Protein AF-A0AAW5C579-F1 (afdb_monomer)

Solvent-accessible surface area (backbone atoms only — not comparable to full-atom values): 4628 Å² total; per-residue (Å²): 130,82,61,63,38,79,48,77,45,79,47,76,56,94,75,39,43,29,35,44,38,37,37,31,46,47,68,54,45,55,36,51,76,72,72,45,89,71,89,60,81,66,49,74,47,84,45,68,60,84,82,76,30,47,65,78,47,76,49,74,43,63,56,99,68,41,79,77,46,78,48,76,41,64,104

Structure (mmCIF, N/CA/C/O backbone):
data_AF-A0AAW5C579-F1
#
_entry.id   AF-A0AAW5C579-F1
#
loop_
_atom_site.group_PDB
_atom_site.id
_atom_site.type_symbol
_atom_site.label_atom_id
_atom_site.label_alt_id
_atom_site.label_comp_id
_atom_site.label_asym_id
_atom_site.label_entity_id
_atom_site.label_seq_id
_atom_site.pdbx_PDB_ins_code
_atom_site.Cartn_x
_atom_site.Cartn_y
_atom_site.Cartn_z
_atom_site.occupancy
_atom_site.B_iso_or_equiv
_atom_site.auth_seq_id
_atom_site.auth_comp_id
_atom_site.auth_asym_id
_atom_site.auth_atom_id
_atom_site.pdbx_PDB_model_num
ATOM 1 N N . MET A 1 1 ? 0.203 -2.946 -20.644 1.00 54.62 1 MET A N 1
ATOM 2 C CA . MET A 1 1 ? 0.254 -2.304 -19.314 1.00 54.62 1 MET A CA 1
ATOM 3 C C . MET A 1 1 ? 1.542 -2.726 -18.626 1.00 54.62 1 MET A C 1
ATOM 5 O O . MET A 1 1 ? 1.794 -3.928 -18.544 1.00 54.62 1 MET A O 1
ATOM 9 N N . SER A 1 2 ? 2.382 -1.771 -18.215 1.00 60.22 2 SER A N 1
ATOM 10 C CA . SER A 1 2 ? 3.564 -2.069 -17.400 1.00 60.22 2 SER A CA 1
ATOM 11 C C . SER A 1 2 ? 3.096 -2.700 -16.098 1.00 60.22 2 SER A C 1
ATOM 13 O O . SER A 1 2 ? 2.181 -2.206 -15.446 1.00 60.22 2 SER A O 1
ATOM 15 N N . LYS A 1 3 ? 3.668 -3.847 -15.748 1.00 67.56 3 LYS A N 1
ATOM 16 C CA . LYS A 1 3 ? 3.277 -4.541 -14.530 1.00 67.56 3 LYS A CA 1
ATOM 17 C C . LYS A 1 3 ? 3.813 -3.752 -13.330 1.00 67.56 3 LYS A C 1
ATOM 19 O O . LYS A 1 3 ? 5.019 -3.552 -13.207 1.00 67.56 3 LYS A O 1
ATOM 24 N N . THR A 1 4 ? 2.898 -3.352 -12.464 1.00 74.69 4 THR A N 1
ATOM 25 C CA . THR A 1 4 ? 3.155 -2.654 -11.204 1.00 74.69 4 THR A CA 1
ATOM 26 C C . THR A 1 4 ? 3.432 -3.642 -10.072 1.00 74.69 4 THR A C 1
ATOM 28 O O . THR A 1 4 ? 2.855 -4.735 -10.059 1.00 74.69 4 THR A O 1
ATOM 31 N N . ALA A 1 5 ? 4.282 -3.257 -9.118 1.00 86.00 5 ALA A N 1
ATOM 32 C CA . ALA A 1 5 ? 4.393 -3.905 -7.816 1.00 86.00 5 ALA A CA 1
ATOM 33 C C . ALA A 1 5 ? 3.955 -2.939 -6.703 1.00 86.00 5 ALA A C 1
ATOM 35 O O . ALA A 1 5 ? 4.323 -1.765 -6.713 1.00 86.00 5 ALA A O 1
ATOM 3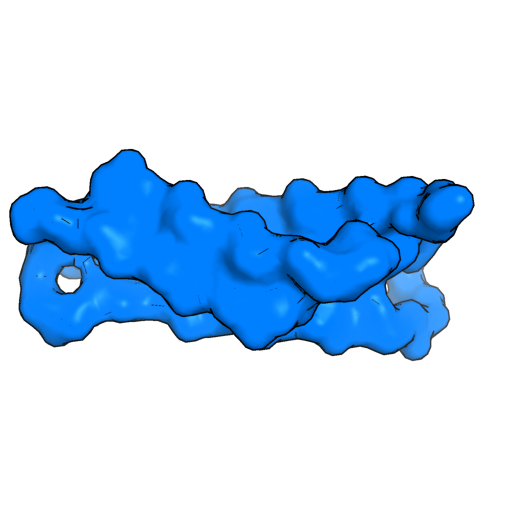6 N N . ILE A 1 6 ? 3.170 -3.454 -5.753 1.00 88.88 6 ILE A N 1
ATOM 37 C CA . ILE A 1 6 ? 2.793 -2.757 -4.521 1.00 88.88 6 ILE A CA 1
ATOM 38 C C . ILE A 1 6 ? 3.392 -3.550 -3.366 1.00 88.88 6 ILE A C 1
ATOM 40 O O . ILE A 1 6 ? 3.171 -4.758 -3.263 1.00 88.88 6 ILE A O 1
ATOM 44 N N . HIS A 1 7 ? 4.148 -2.872 -2.513 1.00 89.25 7 HIS A N 1
ATOM 45 C CA . HIS A 1 7 ? 4.717 -3.439 -1.302 1.00 89.25 7 HIS A CA 1
ATOM 46 C C . HIS A 1 7 ? 4.184 -2.676 -0.095 1.00 89.25 7 HIS A C 1
ATOM 48 O O . HIS A 1 7 ? 4.159 -1.450 -0.105 1.00 89.25 7 HIS A O 1
ATOM 54 N N . ILE A 1 8 ? 3.728 -3.397 0.926 1.00 90.31 8 ILE A N 1
ATOM 55 C CA . ILE A 1 8 ? 3.134 -2.808 2.125 1.00 90.31 8 ILE A CA 1
ATOM 56 C C . ILE A 1 8 ? 4.017 -3.189 3.302 1.00 90.31 8 ILE A C 1
ATOM 58 O O . ILE A 1 8 ? 4.181 -4.372 3.596 1.00 90.31 8 ILE A O 1
ATOM 62 N N . ILE A 1 9 ? 4.574 -2.179 3.959 1.00 89.56 9 ILE A N 1
ATOM 63 C CA . ILE A 1 9 ? 5.375 -2.334 5.168 1.00 89.56 9 ILE A CA 1
ATOM 64 C C . ILE A 1 9 ? 4.514 -1.866 6.331 1.00 89.56 9 ILE A C 1
ATOM 66 O O . ILE A 1 9 ? 4.089 -0.715 6.357 1.00 89.56 9 ILE A O 1
ATOM 70 N N . SER A 1 10 ? 4.249 -2.759 7.277 1.00 88.19 10 SER A N 1
ATOM 71 C CA . SER A 1 10 ? 3.590 -2.418 8.534 1.00 88.19 10 SER A CA 1
ATOM 72 C C . SER A 1 10 ? 4.631 -2.076 9.594 1.00 88.19 10 SER A C 1
ATOM 74 O O . SER A 1 10 ? 5.553 -2.862 9.822 1.00 88.19 10 SER A O 1
ATOM 76 N N . ASP A 1 11 ? 4.439 -0.957 10.276 1.00 83.94 11 ASP A N 1
ATOM 77 C CA . ASP A 1 11 ? 5.200 -0.550 11.449 1.00 83.94 11 ASP A CA 1
ATOM 78 C C . ASP A 1 11 ? 4.235 -0.329 12.620 1.00 83.94 11 ASP A C 1
ATOM 80 O O . ASP A 1 11 ? 3.477 0.642 12.671 1.00 83.94 11 ASP A O 1
ATOM 84 N N . SER A 1 12 ? 4.226 -1.272 13.559 1.00 75.12 12 SER A N 1
ATOM 85 C CA . SER A 1 12 ? 3.417 -1.172 14.768 1.00 75.12 12 SER A CA 1
ATOM 86 C C . SER A 1 12 ? 4.231 -0.484 15.864 1.00 75.12 12 SER A C 1
ATOM 88 O O . SER A 1 12 ? 4.994 -1.133 16.585 1.00 75.12 12 SER A O 1
ATOM 90 N N . HIS A 1 13 ? 4.042 0.824 16.037 1.00 67.00 13 HIS A N 1
ATOM 91 C CA . HIS A 1 13 ? 4.669 1.584 17.120 1.00 67.00 13 HIS A CA 1
ATOM 92 C C . HIS A 1 13 ? 3.611 2.031 18.138 1.00 67.00 13 HIS A C 1
ATOM 94 O O . HIS A 1 13 ? 2.671 2.753 17.816 1.00 67.00 13 HIS A O 1
ATOM 100 N N . GLN A 1 14 ? 3.775 1.615 19.400 1.00 64.50 14 GLN A N 1
ATOM 101 C CA . GLN A 1 14 ? 2.921 2.028 20.531 1.00 64.50 14 GLN A CA 1
ATOM 102 C C . GLN A 1 14 ? 1.411 1.758 20.335 1.00 64.50 14 GLN A C 1
ATOM 104 O O . GLN A 1 14 ? 0.573 2.527 20.801 1.00 64.50 14 GLN A O 1
ATOM 109 N N . GLY A 1 15 ? 1.052 0.669 19.646 1.00 63.53 15 GLY A N 1
ATOM 110 C CA . GLY A 1 15 ? -0.348 0.282 19.422 1.00 63.53 15 GLY A CA 1
ATOM 111 C C . GLY A 1 15 ? -1.064 1.059 18.313 1.00 63.53 15 GLY A C 1
ATOM 112 O O . GLY A 1 15 ? -2.261 0.861 18.131 1.00 63.53 15 GLY A O 1
ATOM 113 N N . LYS A 1 16 ? -0.349 1.915 17.572 1.00 67.75 16 LYS A N 1
ATOM 114 C CA . LYS A 1 16 ? -0.821 2.496 16.312 1.00 67.75 16 LYS A CA 1
ATOM 115 C C . LYS A 1 16 ? -0.170 1.742 15.159 1.00 67.75 16 LYS A C 1
ATOM 117 O O . LYS A 1 16 ? 1.054 1.771 15.025 1.00 67.75 16 LYS A O 1
ATOM 122 N N . ASP A 1 17 ? -0.986 1.081 14.349 1.00 80.88 17 ASP A N 1
ATOM 123 C CA . ASP A 1 17 ? -0.509 0.382 13.159 1.00 80.88 17 ASP A CA 1
ATOM 124 C C . ASP A 1 17 ? -0.311 1.410 12.040 1.00 80.88 17 ASP A C 1
ATOM 126 O O . ASP A 1 17 ? -1.275 1.980 11.529 1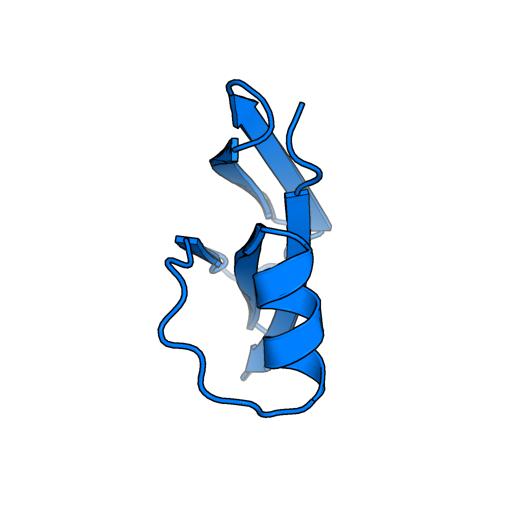.00 80.88 17 ASP A O 1
ATOM 130 N N . ARG A 1 18 ? 0.948 1.697 11.705 1.00 86.19 18 ARG A N 1
ATOM 131 C CA . ARG A 1 18 ? 1.334 2.579 10.598 1.00 86.19 18 ARG A CA 1
ATOM 132 C C . ARG A 1 18 ? 1.715 1.735 9.400 1.00 86.19 18 ARG A C 1
ATOM 134 O O . ARG A 1 18 ? 2.249 0.638 9.558 1.00 86.19 18 ARG A O 1
ATOM 141 N N . TYR A 1 19 ? 1.461 2.245 8.203 1.00 90.38 19 TYR A N 1
ATOM 142 C CA . TYR A 1 19 ? 1.750 1.504 6.984 1.00 90.38 19 TYR A CA 1
ATOM 143 C C . TYR A 1 19 ? 2.410 2.394 5.953 1.00 90.38 19 TYR A C 1
ATOM 145 O O . TYR A 1 19 ? 1.877 3.436 5.581 1.00 90.38 19 TYR A O 1
ATOM 153 N N . LEU A 1 20 ? 3.539 1.925 5.437 1.00 91.06 20 LEU A N 1
ATOM 154 C CA . LEU A 1 20 ? 4.182 2.500 4.273 1.00 91.06 20 LEU A CA 1
ATOM 155 C C . LEU A 1 20 ? 3.823 1.648 3.057 1.00 91.06 20 LEU A C 1
ATOM 157 O O . LEU A 1 20 ? 4.248 0.496 2.935 1.00 91.06 20 LEU A O 1
ATOM 161 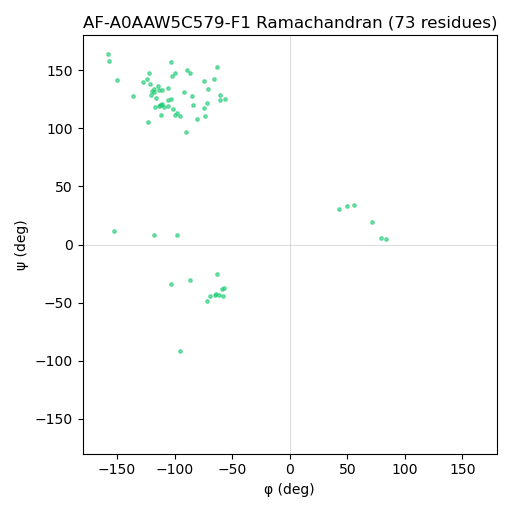N N . ILE A 1 21 ? 3.024 2.213 2.156 1.00 91.56 21 ILE A N 1
ATOM 162 C CA . ILE A 1 21 ? 2.645 1.572 0.897 1.00 91.56 21 ILE A CA 1
ATOM 163 C C . ILE A 1 21 ? 3.544 2.119 -0.199 1.00 91.56 21 ILE A C 1
ATOM 165 O O . ILE A 1 21 ? 3.453 3.291 -0.556 1.00 91.56 21 ILE A O 1
ATOM 169 N N . ILE A 1 22 ? 4.400 1.264 -0.743 1.00 90.75 22 ILE A N 1
ATOM 170 C CA . ILE A 1 22 ? 5.370 1.609 -1.776 1.00 90.75 22 ILE A CA 1
ATOM 171 C C . ILE A 1 22 ? 4.900 1.054 -3.117 1.00 90.75 22 ILE A C 1
ATOM 173 O O . ILE A 1 22 ? 4.508 -0.108 -3.238 1.00 90.75 22 ILE A O 1
ATOM 177 N N . TYR A 1 23 ? 4.992 1.897 -4.134 1.00 89.00 23 TYR A N 1
ATOM 178 C CA . TYR A 1 23 ? 4.725 1.596 -5.526 1.00 89.00 23 TYR A CA 1
ATOM 179 C C . TYR A 1 23 ? 5.985 1.795 -6.362 1.00 89.00 23 TYR A C 1
ATOM 181 O O . TYR A 1 23 ? 6.648 2.833 -6.274 1.00 89.00 23 TYR A O 1
ATOM 189 N N . MET A 1 24 ? 6.265 0.816 -7.220 1.00 89.00 24 MET A N 1
ATOM 190 C CA . MET A 1 24 ? 7.312 0.907 -8.234 1.00 89.00 24 MET A CA 1
ATOM 191 C C . MET A 1 24 ? 7.062 -0.073 -9.392 1.00 89.00 24 MET A C 1
ATOM 193 O O . MET A 1 24 ? 6.266 -1.015 -9.293 1.00 89.00 24 MET A O 1
ATOM 197 N N . GLY A 1 25 ? 7.754 0.143 -10.514 1.00 87.31 25 GLY A N 1
ATOM 198 C CA . GLY A 1 25 ? 7.752 -0.803 -11.634 1.00 87.31 25 GLY A CA 1
ATOM 199 C C . GLY A 1 25 ? 8.358 -2.154 -11.236 1.00 87.31 25 GLY A C 1
ATOM 200 O O . GLY A 1 25 ? 9.207 -2.221 -10.351 1.00 87.31 25 GLY A O 1
ATOM 201 N N . LYS A 1 26 ? 7.949 -3.252 -11.887 1.00 86.31 26 LYS A N 1
ATOM 202 C CA . LYS A 1 26 ? 8.403 -4.605 -11.502 1.00 86.31 26 LYS A CA 1
ATOM 203 C C . LYS A 1 26 ? 9.917 -4.819 -11.501 1.00 86.31 26 LYS A C 1
ATOM 205 O O . LYS A 1 26 ? 10.406 -5.538 -10.639 1.00 86.31 26 LYS A O 1
ATOM 210 N N . GLU A 1 27 ? 10.641 -4.237 -12.451 1.00 87.88 27 GLU A N 1
ATOM 211 C CA . GLU A 1 27 ? 12.107 -4.351 -12.496 1.00 87.88 27 GLU A CA 1
ATOM 212 C C . GLU A 1 27 ? 12.751 -3.579 -11.344 1.00 87.88 27 GLU A C 1
ATOM 214 O O . GLU A 1 27 ? 13.587 -4.126 -10.630 1.00 87.88 27 GLU A O 1
ATOM 219 N N . ALA A 1 28 ? 12.267 -2.360 -11.086 1.00 87.62 28 ALA A N 1
ATOM 220 C CA . ALA A 1 28 ? 12.686 -1.570 -9.937 1.00 87.62 28 ALA A CA 1
ATOM 221 C C . ALA A 1 28 ? 12.407 -2.294 -8.611 1.00 87.62 28 ALA A C 1
ATOM 223 O O . ALA A 1 28 ? 13.244 -2.275 -7.714 1.00 87.62 28 ALA A O 1
ATOM 224 N N . TYR A 1 29 ? 11.271 -2.994 -8.522 1.00 88.25 29 TYR A N 1
ATOM 225 C CA . TYR A 1 29 ? 10.914 -3.817 -7.369 1.00 88.25 29 TYR A CA 1
ATOM 226 C C . TYR A 1 29 ? 11.849 -5.004 -7.165 1.00 88.25 29 TYR A C 1
ATOM 228 O O . TYR A 1 29 ? 12.255 -5.273 -6.039 1.00 88.25 29 TYR A O 1
ATOM 236 N N . ALA A 1 30 ? 12.209 -5.710 -8.237 1.00 88.44 30 ALA A N 1
ATOM 237 C CA . ALA A 1 30 ? 13.138 -6.831 -8.145 1.00 88.44 30 ALA A CA 1
ATOM 238 C C . ALA A 1 30 ? 14.514 -6.382 -7.628 1.00 88.44 30 ALA A C 1
ATOM 240 O O . ALA A 1 30 ? 15.072 -7.021 -6.740 1.00 88.44 30 ALA A O 1
ATOM 241 N N . ASP A 1 31 ? 15.018 -5.258 -8.138 1.00 90.31 31 ASP A N 1
ATOM 242 C CA . ASP A 1 31 ? 16.260 -4.636 -7.676 1.00 90.31 31 ASP A CA 1
ATOM 243 C C . ASP A 1 31 ? 16.164 -4.159 -6.209 1.00 90.31 31 ASP A C 1
ATOM 245 O O . ASP A 1 31 ? 17.077 -4.408 -5.418 1.00 90.31 31 ASP A O 1
ATOM 249 N N . PHE A 1 32 ? 15.039 -3.545 -5.817 1.00 87.00 32 PHE A N 1
ATOM 250 C CA . PHE A 1 32 ? 14.776 -3.139 -4.431 1.00 87.00 32 PHE A CA 1
ATOM 251 C C . PHE A 1 32 ? 14.846 -4.332 -3.466 1.00 87.00 32 PHE A C 1
ATOM 253 O O . PHE A 1 32 ? 15.492 -4.248 -2.422 1.00 87.00 32 PHE A O 1
ATOM 260 N N . LEU A 1 33 ? 14.245 -5.471 -3.831 1.00 86.88 33 LEU A N 1
ATOM 261 C CA . LEU A 1 33 ? 14.236 -6.679 -2.997 1.00 86.88 33 LEU A CA 1
ATOM 262 C C . LEU A 1 33 ? 15.627 -7.280 -2.755 1.00 86.88 33 LEU A C 1
ATOM 264 O O . LEU A 1 33 ? 15.823 -7.961 -1.750 1.00 86.88 33 LEU A O 1
ATOM 268 N N . ILE A 1 34 ? 16.586 -7.040 -3.651 1.00 91.62 34 ILE A N 1
ATOM 269 C CA . ILE A 1 34 ? 17.971 -7.516 -3.509 1.00 91.62 34 ILE A CA 1
ATOM 270 C C . ILE A 1 34 ? 18.913 -6.445 -2.937 1.00 91.62 34 ILE A C 1
ATOM 272 O O . ILE A 1 34 ? 20.125 -6.652 -2.911 1.00 91.62 34 ILE A O 1
ATOM 276 N N . GLY A 1 35 ? 18.377 -5.303 -2.487 1.00 86.25 35 GLY A N 1
ATOM 277 C CA . GLY A 1 35 ? 19.155 -4.208 -1.899 1.00 86.25 35 GLY A CA 1
ATOM 278 C C . GLY A 1 35 ? 20.009 -3.439 -2.908 1.00 86.25 35 GLY A C 1
ATOM 279 O O . GLY A 1 35 ? 20.975 -2.780 -2.523 1.00 86.25 35 GLY A O 1
ATOM 280 N N . LYS A 1 36 ? 19.688 -3.537 -4.202 1.00 89.12 36 LYS A N 1
ATOM 281 C CA . LYS A 1 36 ? 20.403 -2.817 -5.251 1.00 89.12 36 LYS A CA 1
ATOM 282 C C . LYS A 1 36 ? 19.838 -1.408 -5.364 1.00 89.12 36 LYS A C 1
ATOM 284 O O . LYS A 1 36 ? 18.663 -1.228 -5.674 1.00 89.12 36 LYS A O 1
ATOM 289 N N . ASP A 1 37 ? 20.696 -0.416 -5.154 1.00 78.56 37 ASP A N 1
ATOM 290 C CA . ASP A 1 37 ? 20.342 0.973 -5.421 1.00 78.56 37 ASP A CA 1
ATOM 291 C C . ASP A 1 37 ? 20.325 1.211 -6.933 1.00 78.56 37 ASP A C 1
ATOM 293 O O . ASP A 1 37 ? 21.348 1.144 -7.619 1.00 78.56 37 ASP A O 1
ATOM 297 N N . ASN A 1 38 ? 19.128 1.420 -7.463 1.00 74.69 38 ASN A N 1
ATOM 298 C CA . ASN A 1 38 ? 18.881 1.638 -8.878 1.00 74.69 38 ASN A CA 1
ATOM 299 C C . ASN A 1 38 ? 18.269 3.016 -9.163 1.00 74.69 38 ASN A C 1
ATOM 301 O O . ASN A 1 38 ? 17.864 3.248 -10.304 1.00 74.69 38 ASN A O 1
ATOM 305 N N . ASN A 1 39 ? 18.187 3.910 -8.160 1.00 75.06 39 ASN A N 1
ATOM 306 C CA . ASN A 1 39 ? 17.591 5.254 -8.255 1.00 75.06 39 ASN A CA 1
ATOM 307 C C . ASN A 1 39 ? 16.264 5.305 -9.035 1.00 75.06 39 ASN A C 1
ATOM 309 O O . ASN A 1 39 ? 15.948 6.288 -9.710 1.00 75.06 39 ASN A O 1
ATOM 313 N N . SER A 1 40 ? 15.488 4.223 -8.986 1.00 80.50 40 SER A N 1
ATOM 314 C CA . SER A 1 40 ? 14.250 4.139 -9.747 1.00 80.50 40 SER A CA 1
ATOM 315 C C . SER A 1 40 ? 13.170 5.004 -9.096 1.00 80.50 40 SER A C 1
ATOM 317 O O . SER A 1 40 ? 13.060 5.015 -7.868 1.00 80.50 40 SER A O 1
ATOM 319 N N . PRO A 1 41 ? 12.337 5.709 -9.886 1.00 81.56 41 PRO A N 1
ATOM 320 C CA . PRO A 1 41 ? 11.221 6.465 -9.340 1.00 81.56 41 PRO A CA 1
ATOM 321 C C . PRO A 1 41 ? 10.306 5.550 -8.521 1.00 81.56 41 PRO A C 1
ATOM 323 O O . PRO A 1 41 ? 9.819 4.536 -9.028 1.00 81.56 41 PRO A O 1
ATOM 326 N N . MET A 1 42 ? 10.057 5.928 -7.268 1.00 84.38 42 MET A N 1
ATOM 327 C CA . MET A 1 42 ? 9.090 5.266 -6.397 1.00 84.38 42 MET A CA 1
ATOM 328 C C . MET A 1 42 ? 8.044 6.264 -5.913 1.00 84.38 42 MET A C 1
ATOM 330 O O . MET A 1 42 ? 8.334 7.444 -5.705 1.00 84.38 42 MET A O 1
ATOM 334 N N . THR A 1 43 ? 6.827 5.778 -5.707 1.00 87.31 43 THR A N 1
ATOM 335 C CA . THR A 1 43 ? 5.764 6.531 -5.037 1.00 87.31 43 THR A CA 1
ATOM 336 C C . THR A 1 43 ? 5.469 5.835 -3.723 1.00 87.31 43 THR A C 1
ATOM 338 O O . THR A 1 43 ? 5.332 4.614 -3.697 1.00 87.31 43 THR A O 1
ATOM 341 N N . ALA A 1 44 ? 5.380 6.591 -2.636 1.00 90.38 44 ALA A N 1
ATOM 342 C CA . ALA A 1 44 ? 5.073 6.046 -1.326 1.00 90.38 44 ALA A CA 1
ATOM 343 C C . ALA A 1 44 ? 3.897 6.793 -0.696 1.00 90.38 44 ALA A C 1
ATOM 345 O O . ALA A 1 44 ? 3.811 8.017 -0.794 1.00 90.38 44 ALA A O 1
ATOM 346 N N . PHE A 1 45 ? 3.012 6.044 -0.046 1.00 91.56 45 PHE A N 1
ATOM 347 C CA . PHE A 1 45 ? 1.931 6.567 0.778 1.00 91.56 45 PHE A CA 1
ATOM 348 C C . PHE A 1 45 ? 2.209 6.166 2.216 1.00 91.56 45 PHE A C 1
ATOM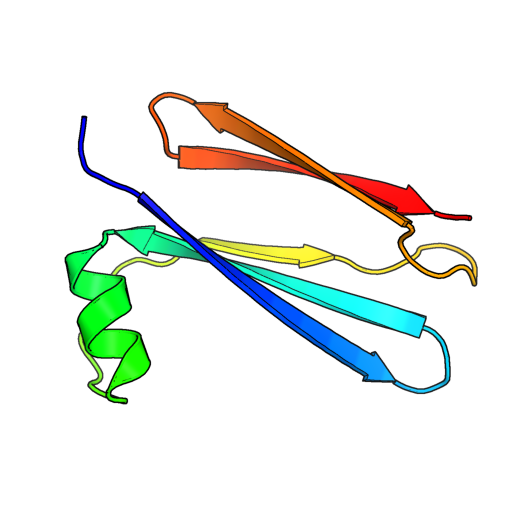 350 O O . PHE A 1 45 ? 2.292 4.977 2.525 1.00 91.56 45 PHE A O 1
ATOM 357 N N . ASP A 1 46 ? 2.368 7.167 3.070 1.00 90.88 46 ASP A N 1
ATOM 358 C CA . ASP A 1 46 ? 2.550 6.978 4.500 1.00 90.88 46 ASP A CA 1
ATOM 359 C C . ASP A 1 46 ? 1.189 7.114 5.190 1.00 90.88 46 ASP A C 1
ATOM 361 O O . ASP A 1 46 ? 0.570 8.183 5.173 1.00 90.88 46 ASP A O 1
ATOM 365 N N . VAL A 1 47 ? 0.676 5.997 5.704 1.00 89.50 47 VAL A N 1
ATOM 366 C CA . VAL A 1 47 ? -0.697 5.875 6.189 1.00 89.50 47 VAL A CA 1
ATOM 367 C C . VAL A 1 47 ? -0.693 5.679 7.695 1.00 89.50 47 VAL A C 1
ATOM 369 O O . VAL A 1 47 ? -0.162 4.695 8.215 1.00 89.50 47 VAL A O 1
ATOM 372 N N . HIS A 1 48 ? -1.337 6.617 8.388 1.00 87.31 48 HIS A N 1
ATOM 373 C CA . HIS A 1 48 ? -1.430 6.647 9.843 1.00 87.31 48 HIS A CA 1
ATOM 374 C C . HIS A 1 48 ? -2.888 6.688 10.287 1.00 87.31 48 HIS A C 1
ATOM 376 O O . HIS A 1 48 ? -3.671 7.417 9.675 1.00 87.31 48 HIS A O 1
ATOM 382 N N . PRO A 1 49 ? -3.240 5.992 11.378 1.00 83.62 49 PRO A N 1
ATOM 383 C CA . PRO A 1 49 ? -4.541 6.151 12.001 1.00 83.62 49 PRO A CA 1
ATOM 384 C C . PRO A 1 49 ? -4.630 7.516 12.694 1.00 83.62 49 PRO A C 1
ATOM 386 O O . PRO A 1 49 ? -3.711 7.930 13.419 1.00 83.62 49 PRO A O 1
ATOM 389 N N . ILE A 1 50 ? -5.743 8.211 12.476 1.00 79.62 50 ILE A N 1
ATOM 390 C CA . ILE A 1 50 ? -6.013 9.559 12.981 1.00 79.62 50 ILE A CA 1
ATOM 391 C C . ILE A 1 50 ? -6.272 9.503 14.484 1.00 79.62 50 ILE A C 1
ATOM 393 O O . ILE A 1 50 ? -5.663 10.257 15.251 1.00 79.62 50 ILE A O 1
ATOM 397 N N . GLU A 1 51 ? -7.139 8.590 14.923 1.00 71.00 51 GLU A N 1
ATOM 398 C CA . GLU A 1 51 ? -7.602 8.569 16.307 1.00 71.00 51 GLU A CA 1
ATOM 399 C C . GLU A 1 51 ? -6.760 7.592 17.133 1.00 71.00 51 GLU A C 1
ATOM 401 O O . GLU A 1 51 ? -5.707 7.985 17.662 1.00 71.00 51 GLU A O 1
ATOM 406 N N . LYS A 1 52 ? -7.157 6.320 17.245 1.00 64.38 52 LYS A N 1
ATOM 407 C CA . LYS A 1 52 ? -6.426 5.307 18.037 1.00 64.38 52 LYS A CA 1
ATOM 408 C C . LYS A 1 52 ? -6.594 3.865 17.563 1.00 64.38 52 LYS A C 1
ATOM 410 O O . LYS A 1 52 ? -6.163 2.958 18.271 1.00 64.38 52 LYS A O 1
ATOM 415 N N . ASN A 1 53 ? -7.153 3.648 16.383 1.00 70.50 53 ASN A N 1
ATOM 416 C CA . ASN A 1 53 ? -7.555 2.312 15.985 1.00 70.50 53 ASN A CA 1
ATOM 417 C C . ASN A 1 53 ? -6.583 1.688 14.993 1.00 70.50 53 ASN A C 1
ATOM 419 O O . ASN A 1 53 ? -5.780 2.359 14.338 1.00 70.50 53 ASN A O 1
ATOM 423 N N . LYS A 1 54 ? -6.611 0.359 14.956 1.00 78.81 54 LYS A N 1
ATOM 424 C CA . LYS A 1 54 ? -5.894 -0.411 13.952 1.00 78.81 54 LYS A CA 1
ATOM 425 C C . LYS A 1 54 ? -6.524 -0.121 12.599 1.00 78.81 54 LYS A C 1
ATOM 427 O O . LYS A 1 54 ? -7.745 0.011 12.495 1.00 78.81 54 LYS A O 1
ATOM 432 N N . ILE A 1 55 ? -5.703 -0.031 11.561 1.00 86.94 55 ILE A N 1
ATOM 433 C CA . ILE A 1 55 ? -6.237 0.033 10.205 1.00 86.94 55 ILE A CA 1
ATOM 434 C C . ILE A 1 55 ? -6.712 -1.372 9.837 1.00 86.94 55 ILE A C 1
ATOM 436 O O . ILE A 1 55 ? -5.926 -2.317 9.801 1.00 86.94 55 ILE A O 1
ATOM 440 N N . THR A 1 56 ? -8.009 -1.514 9.581 1.00 87.81 56 THR A N 1
ATOM 441 C CA . THR A 1 56 ? -8.635 -2.808 9.273 1.00 87.81 56 THR A CA 1
ATOM 442 C C . THR A 1 56 ? -8.561 -3.139 7.789 1.00 87.81 56 THR A C 1
ATOM 444 O O . THR A 1 56 ? -8.506 -4.308 7.407 1.00 87.81 56 THR A O 1
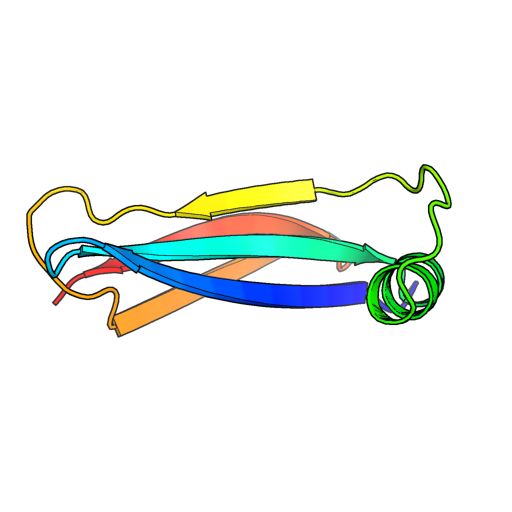ATOM 447 N N . SER A 1 57 ? -8.561 -2.117 6.931 1.00 89.50 57 SER A N 1
ATOM 448 C CA . SER A 1 57 ? -8.499 -2.291 5.483 1.00 89.50 57 SER A CA 1
ATOM 449 C C . SER A 1 57 ? -7.962 -1.056 4.763 1.00 89.50 57 SER A C 1
ATOM 451 O O . SER A 1 57 ? -8.036 0.069 5.263 1.00 89.50 57 SER A O 1
ATOM 453 N N . PHE A 1 58 ? -7.457 -1.287 3.550 1.00 91.44 58 PHE A N 1
ATOM 454 C CA . PHE A 1 58 ? -7.026 -0.253 2.616 1.00 91.44 58 PHE A CA 1
ATOM 455 C C . PHE A 1 58 ? -7.807 -0.364 1.312 1.00 91.44 58 PHE A C 1
ATOM 457 O O . PHE A 1 58 ? -7.963 -1.454 0.761 1.00 91.44 58 PHE A O 1
ATOM 464 N N . TYR A 1 59 ? -8.212 0.782 0.779 1.00 93.31 59 TYR A N 1
ATOM 465 C CA . TYR A 1 59 ? -8.649 0.937 -0.598 1.00 93.31 59 TYR A CA 1
ATOM 466 C C . TYR A 1 59 ? -7.590 1.732 -1.366 1.00 93.31 59 TYR A C 1
ATOM 468 O O . TYR A 1 59 ? -7.295 2.876 -1.014 1.00 93.31 59 TYR A O 1
ATOM 476 N N . ILE A 1 60 ? -7.008 1.116 -2.397 1.00 92.25 60 ILE A N 1
ATOM 477 C CA . ILE A 1 60 ? -5.976 1.723 -3.245 1.00 92.25 60 ILE A CA 1
ATOM 478 C C . ILE A 1 60 ? -6.570 1.946 -4.634 1.00 92.25 60 ILE A C 1
ATOM 480 O O . ILE A 1 60 ? -6.847 0.993 -5.362 1.00 92.25 60 ILE A O 1
ATOM 484 N N . GLU A 1 61 ? -6.754 3.208 -5.002 1.00 92.25 61 GLU A N 1
ATOM 485 C CA . GLU A 1 61 ? -7.244 3.598 -6.320 1.00 92.25 61 GLU A CA 1
ATOM 486 C C . GLU A 1 61 ? -6.082 3.669 -7.310 1.00 92.25 61 GLU A C 1
ATOM 488 O O . GLU A 1 61 ? -5.077 4.337 -7.049 1.00 92.25 61 GLU A O 1
ATOM 493 N N . LEU A 1 62 ? -6.227 2.989 -8.449 1.00 88.88 62 LEU A N 1
ATOM 494 C CA . LEU A 1 62 ? -5.231 2.956 -9.517 1.00 88.88 62 LEU A CA 1
ATOM 495 C C . LEU A 1 62 ? -5.746 3.716 -10.744 1.00 88.88 62 LEU A C 1
ATOM 497 O O . LEU A 1 62 ? -6.851 3.447 -11.208 1.00 88.88 62 LEU A O 1
ATOM 501 N N . ASN A 1 63 ? -4.912 4.578 -11.321 1.00 87.88 63 ASN A N 1
ATOM 502 C CA . ASN A 1 63 ? -5.109 5.150 -12.651 1.00 87.88 63 ASN A CA 1
ATOM 503 C C . ASN A 1 63 ? -4.035 4.588 -13.590 1.00 87.88 63 ASN A C 1
ATOM 505 O O . ASN A 1 63 ? -2.846 4.707 -13.302 1.00 87.88 63 ASN A O 1
ATOM 509 N N . ASP A 1 64 ? -4.443 3.899 -14.656 1.00 86.50 64 ASP A N 1
ATOM 510 C CA . ASP A 1 64 ? -3.540 3.191 -15.581 1.00 86.50 64 ASP A CA 1
ATOM 511 C C . ASP A 1 64 ? -2.503 2.272 -14.894 1.00 86.50 64 ASP A C 1
ATOM 513 O O . ASP A 1 64 ? -1.383 2.074 -15.366 1.00 86.50 64 ASP A O 1
ATOM 517 N N . GLY A 1 65 ? -2.885 1.665 -13.764 1.00 80.25 65 GLY A N 1
ATOM 518 C CA . GLY A 1 65 ? -2.018 0.777 -12.980 1.00 80.25 65 GLY A CA 1
ATOM 519 C C . GLY A 1 65 ? -1.069 1.491 -12.010 1.00 80.25 65 GLY A C 1
ATOM 520 O O . GLY A 1 65 ? -0.274 0.812 -11.354 1.00 80.25 65 GLY A O 1
ATOM 521 N N . VAL A 1 66 ? -1.172 2.818 -11.887 1.00 84.06 66 VAL A N 1
ATOM 522 C CA . VAL A 1 66 ? -0.426 3.657 -10.938 1.00 84.06 66 VAL A CA 1
ATOM 523 C C . VAL A 1 66 ? -1.338 4.057 -9.771 1.00 84.06 66 VAL A C 1
ATOM 525 O O . VAL A 1 66 ? -2.407 4.614 -10.017 1.00 84.06 66 VAL A O 1
ATOM 528 N N . PRO A 1 67 ? -0.964 3.808 -8.504 1.00 86.50 67 PRO A N 1
ATOM 529 C CA . PRO A 1 67 ? -1.712 4.287 -7.353 1.00 86.50 67 PRO A CA 1
ATOM 530 C C . PRO A 1 67 ? -1.801 5.808 -7.326 1.00 86.50 67 PRO A C 1
ATOM 532 O O . PRO A 1 67 ? -0.788 6.504 -7.330 1.00 86.50 67 PRO A O 1
ATOM 535 N N . MET A 1 68 ? -3.028 6.307 -7.265 1.00 89.31 68 MET A N 1
ATOM 536 C CA . MET A 1 68 ? -3.342 7.732 -7.162 1.00 89.31 68 MET A CA 1
ATOM 537 C C . MET A 1 68 ? -3.745 8.116 -5.743 1.00 89.31 68 MET A C 1
ATOM 539 O O . MET A 1 68 ? -3.472 9.227 -5.292 1.00 89.31 68 MET A O 1
ATOM 543 N N . ARG A 1 69 ? -4.418 7.201 -5.040 1.00 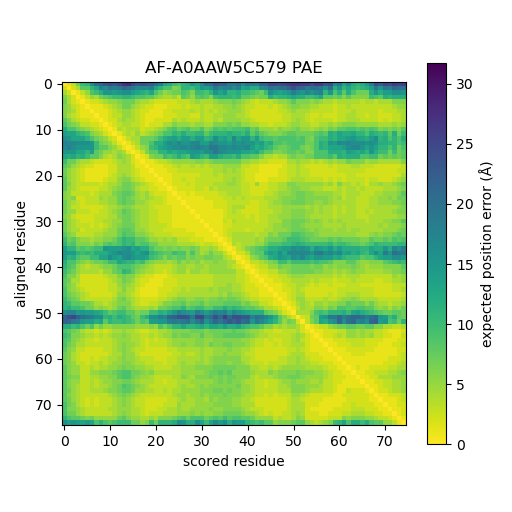90.44 69 ARG A N 1
ATOM 544 C CA . ARG A 1 69 ? -4.981 7.465 -3.720 1.00 90.44 69 ARG A CA 1
ATOM 545 C C . ARG A 1 69 ? -5.014 6.201 -2.882 1.00 90.44 69 ARG A C 1
ATOM 547 O O . ARG A 1 69 ? -5.368 5.131 -3.371 1.00 90.44 69 ARG A O 1
ATOM 554 N N . VAL A 1 70 ? -4.720 6.364 -1.599 1.00 91.56 70 VAL A N 1
ATOM 555 C CA . VAL A 1 70 ? -4.938 5.346 -0.574 1.00 91.56 70 VAL A CA 1
ATOM 556 C C . VAL A 1 70 ? -5.939 5.892 0.432 1.00 91.56 70 VAL A C 1
ATOM 558 O O . VAL A 1 70 ? -5.797 7.017 0.906 1.00 91.56 70 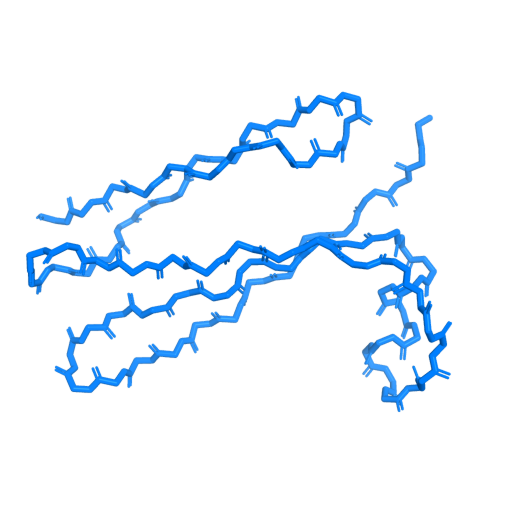VAL A O 1
ATOM 561 N N . THR A 1 71 ? -6.958 5.098 0.744 1.00 92.19 71 THR A N 1
ATOM 562 C CA . THR A 1 71 ? -7.904 5.370 1.830 1.00 92.19 71 THR A CA 1
ATOM 563 C C . THR A 1 71 ? -7.837 4.214 2.817 1.00 92.19 71 THR A C 1
ATOM 565 O O . THR A 1 71 ? -7.921 3.058 2.408 1.00 92.19 71 THR A O 1
ATOM 568 N N . ALA A 1 72 ? -7.661 4.517 4.099 1.00 90.88 72 ALA A N 1
ATOM 569 C CA . ALA A 1 72 ? -7.672 3.533 5.174 1.00 90.88 72 ALA A CA 1
ATOM 570 C C . ALA A 1 72 ? -9.009 3.571 5.915 1.00 90.88 72 ALA A C 1
ATOM 572 O O . ALA A 1 72 ? -9.596 4.641 6.079 1.00 90.88 72 ALA A O 1
ATOM 573 N N . THR A 1 73 ? -9.466 2.403 6.360 1.00 89.50 73 THR A N 1
ATOM 574 C CA . THR A 1 73 ? -1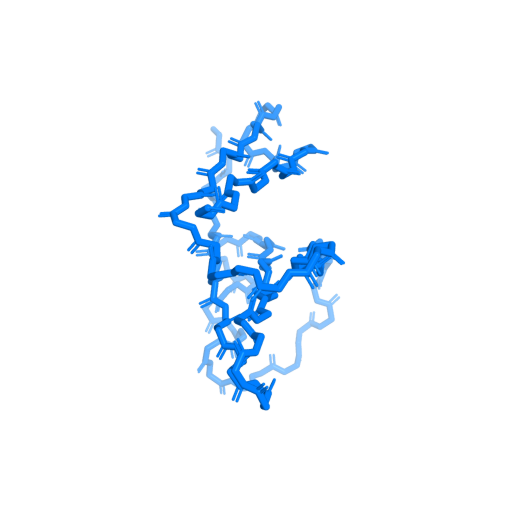0.590 2.284 7.295 1.00 89.50 73 THR A CA 1
ATOM 575 C C . THR A 1 73 ? -10.040 1.917 8.666 1.00 89.50 73 THR A C 1
ATOM 577 O O . THR A 1 73 ? -9.315 0.929 8.799 1.00 89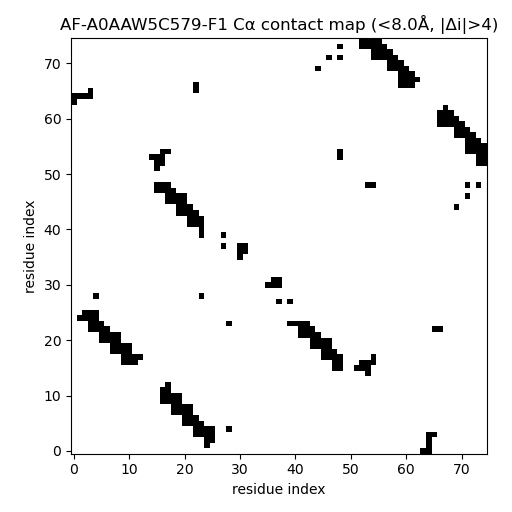.50 73 THR A O 1
ATOM 580 N N . GLU A 1 74 ? -10.369 2.722 9.668 1.00 87.00 74 GLU A N 1
ATOM 581 C CA . GLU A 1 74 ? -10.042 2.482 11.077 1.00 87.00 74 GLU A CA 1
ATOM 582 C C . GLU A 1 74 ? -11.164 1.654 11.741 1.00 87.00 74 GLU A C 1
ATOM 584 O O . GLU A 1 74 ? -12.309 1.709 11.285 1.00 87.00 74 GLU A O 1
ATOM 589 N N . GLU A 1 75 ? -10.825 0.835 12.748 1.00 79.50 75 GLU A N 1
ATOM 590 C CA . GLU A 1 75 ? -11.812 0.152 13.623 1.00 79.50 75 GLU A CA 1
ATOM 591 C C . GLU A 1 75 ? -12.638 1.143 14.460 1.00 79.50 75 GLU A C 1
ATOM 593 O O . GLU A 1 75 ? -12.193 2.303 14.585 1.00 79.50 75 GLU A O 1
#

Organism: NCBI:txid358742

Sequence (75 aa):
MSKTAIHIISDSHQGKDRYLIIYMGKEAYADFLIGKDNNSPMTAFDVHPIEKNKITSFYIELNDGVPMRVTATEE

Nearest PDB structures (foldseek):
  3gs0-assembly1_B  TM=3.518E-01  e=2.481E+00  Homo sapiens
  5ds1-assembly1_A-2  TM=4.707E-01  e=7.791E+00  Pisum sativum
  4pwi-assembly1_B-2  TM=2.505E-01  e=2.627E+00  Homo sapiens
  6jsd-assembly1_B  TM=3.265E-01  e=7.357E+00  Corynebacterium glutamicum ATCC 13032

Mean predicted aligned error: 5.76 Å

pLDDT: mean 83.93, std 8.75, range [54.62, 93.31]

Foldseek 3Di:
DQDKDWDWDWDQDPQWTKIKIKIDGPVVVVCVVVVHPPVGDMDIDTDTDPPRFYFPDWDFDDDVNHTDDIDTDGD

Radius of gyration: 13.71 Å; Cα contacts (8 Å, |Δi|>4): 133; chains: 1; bounding box: 32×17×40 Å

Secondary structure (DSSP, 8-state):
-PPEEEEEEEEEETTEEEEEEEEEEHHHHHHHHTT-------EEEEE--SSSPPEEEEEEEEETTEEEEEEEEE-